Protein AF-A0A4Y2FAQ5-F1 (afdb_monomer_lite)

Secondary structure (DSSP, 8-state):
--TT--------------------PPPGGGTT------EEEEE-TTT--EEEEEE--T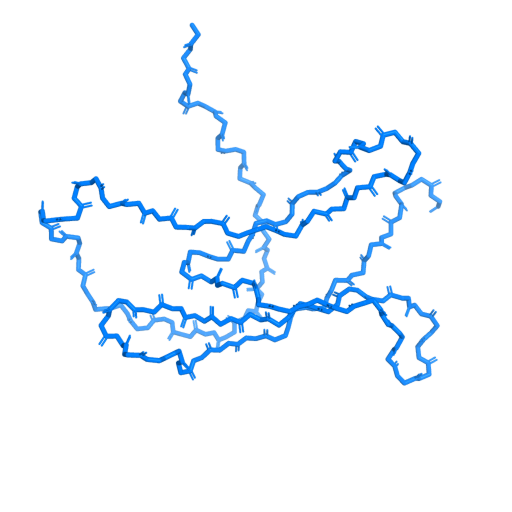TEEEEEEEEE--TT--S-EEEEEEEE--TT-SS--EEEEEEE----TT-

Foldseek 3Di:
DDPPPPPPDPDDPDPDPDPDDDDDDDDPVPPPDDWDKDWDFDADPPPRDGPDIGIDDGQKAFDDWDWDDDDPDPFIWIWTWIFRDDPVDPDTPDIDIDIDGDDDPPD

pLDDT: mean 78.67, std 24.53, range [27.47, 98.62]

Organism: Araneus ventricosus (NCBI:txid182803)

Sequence (107 aa):
MDLKNVLSSCSTSANSVIKLTNSGGPSADDCGQEVDVYSLLIIDQHTFEVLHAHQFLPNEYAISIVSTKLGEDPNTYYVVGTAIVNSDESEPKQGRFVIFMWKDVNL

Structure (mmCIF, N/CA/C/O backbone):
data_AF-A0A4Y2FAQ5-F1
#
_entry.id   AF-A0A4Y2FAQ5-F1
#
loop_
_atom_site.group_PDB
_atom_site.id
_atom_site.type_symbol
_atom_site.label_atom_id
_atom_site.label_alt_id
_atom_site.label_comp_id
_atom_site.label_asym_id
_atom_site.label_entity_id
_atom_site.label_seq_id
_atom_site.pdbx_PDB_ins_code
_atom_site.Cartn_x
_atom_site.Cartn_y
_atom_site.Cartn_z
_atom_site.occupancy
_atom_site.B_iso_or_equiv
_atom_site.auth_seq_id
_atom_site.auth_comp_id
_atom_site.auth_asym_id
_atom_site.auth_atom_id
_atom_site.pdbx_PDB_model_num
ATOM 1 N N . MET A 1 1 ? 28.473 10.088 13.023 1.00 39.09 1 MET A N 1
ATOM 2 C CA . MET A 1 1 ? 27.073 9.827 12.633 1.00 39.09 1 MET A CA 1
ATOM 3 C C . MET A 1 1 ? 27.141 9.022 11.351 1.00 39.09 1 MET A C 1
ATOM 5 O O . MET A 1 1 ? 27.203 9.597 10.275 1.00 39.09 1 MET A O 1
ATOM 9 N N . ASP A 1 2 ? 27.276 7.704 11.486 1.00 27.47 2 ASP A N 1
ATOM 10 C CA . ASP A 1 2 ? 27.422 6.789 10.356 1.00 27.47 2 ASP A CA 1
ATOM 11 C C . ASP A 1 2 ? 26.047 6.277 9.937 1.00 27.47 2 ASP A C 1
ATOM 13 O O . ASP A 1 2 ? 25.385 5.548 10.673 1.00 27.47 2 ASP A O 1
ATOM 17 N N . LEU A 1 3 ? 25.619 6.677 8.742 1.00 36.56 3 LEU A N 1
ATOM 18 C CA . LEU A 1 3 ? 24.291 6.421 8.174 1.00 36.56 3 LEU A CA 1
ATOM 19 C C . LEU A 1 3 ? 24.101 4.979 7.652 1.00 36.56 3 LEU A C 1
ATOM 21 O O . LEU A 1 3 ? 23.194 4.719 6.872 1.00 36.56 3 LEU A O 1
ATOM 25 N N . LYS A 1 4 ? 24.967 4.033 8.035 1.00 35.84 4 LYS A N 1
ATOM 26 C CA . LYS A 1 4 ? 25.086 2.728 7.358 1.00 35.84 4 LYS A CA 1
ATOM 27 C C . LYS A 1 4 ? 24.362 1.560 8.037 1.00 35.84 4 LYS A C 1
ATOM 29 O O . LYS A 1 4 ? 24.400 0.462 7.503 1.00 35.84 4 LYS A O 1
ATOM 34 N N . ASN A 1 5 ? 23.696 1.772 9.176 1.00 31.98 5 ASN A N 1
ATOM 35 C CA . ASN A 1 5 ? 23.217 0.665 10.023 1.00 31.98 5 ASN A CA 1
ATOM 36 C C . ASN A 1 5 ? 21.704 0.619 10.302 1.00 31.98 5 ASN A C 1
ATOM 38 O O . ASN A 1 5 ? 21.287 -0.107 11.199 1.00 31.98 5 ASN A O 1
ATOM 42 N N . VAL A 1 6 ? 20.857 1.319 9.540 1.00 35.84 6 VAL A N 1
ATOM 43 C CA . VAL A 1 6 ? 19.390 1.183 9.677 1.00 35.84 6 VAL A CA 1
ATOM 44 C C . VAL A 1 6 ? 18.806 0.443 8.472 1.00 35.84 6 VAL A C 1
ATOM 46 O O . VAL A 1 6 ? 17.956 0.946 7.756 1.00 35.84 6 VAL A O 1
ATOM 49 N N . LEU A 1 7 ? 19.279 -0.782 8.244 1.00 40.72 7 LEU A N 1
ATOM 50 C CA . LEU A 1 7 ? 18.535 -1.808 7.506 1.00 40.72 7 LEU A CA 1
ATOM 51 C C . LEU A 1 7 ? 18.059 -2.834 8.537 1.00 40.72 7 LEU A C 1
ATOM 53 O O . LEU A 1 7 ? 18.554 -3.957 8.621 1.00 40.72 7 LEU A O 1
ATOM 57 N N . SER A 1 8 ? 17.134 -2.404 9.401 1.00 42.72 8 SER A N 1
ATOM 58 C CA . SER A 1 8 ? 16.428 -3.322 10.293 1.00 42.72 8 SER A CA 1
ATOM 59 C C . SER A 1 8 ? 15.530 -4.197 9.426 1.00 42.72 8 SER A C 1
ATOM 61 O O . SER A 1 8 ? 14.536 -3.741 8.866 1.00 42.72 8 SER A O 1
ATOM 63 N N . SER A 1 9 ? 15.950 -5.444 9.247 1.00 37.56 9 SER A N 1
ATOM 64 C CA . SER A 1 9 ? 15.267 -6.436 8.429 1.00 37.56 9 SER A CA 1
ATOM 65 C C . SER A 1 9 ? 13.953 -6.848 9.097 1.00 37.56 9 SER A C 1
ATOM 67 O O . SER A 1 9 ? 13.936 -7.730 9.952 1.00 37.56 9 SER A O 1
ATOM 69 N N . CYS A 1 10 ? 12.831 -6.254 8.695 1.00 32.50 10 CYS A N 1
ATOM 70 C CA . CYS A 1 10 ? 11.514 -6.835 8.939 1.00 32.50 10 CYS A CA 1
ATOM 71 C C . CYS A 1 10 ? 11.282 -7.962 7.920 1.00 32.50 10 CYS A C 1
ATOM 73 O O . CYS A 1 10 ? 10.774 -7.766 6.819 1.00 32.50 10 CYS A O 1
ATOM 75 N N . SER A 1 11 ? 11.710 -9.174 8.280 1.00 33.31 11 SER A N 1
ATOM 76 C CA . SER A 1 11 ? 11.427 -10.373 7.488 1.00 33.31 11 SER A CA 1
ATOM 77 C C . SER A 1 11 ? 9.932 -10.681 7.544 1.00 33.31 11 SER A C 1
ATOM 79 O O . SER A 1 11 ? 9.446 -11.215 8.538 1.00 33.31 11 SER A O 1
ATOM 81 N N . THR A 1 12 ? 9.200 -10.359 6.478 1.00 41.59 12 THR A N 1
ATOM 82 C CA . THR A 1 12 ? 7.839 -10.872 6.282 1.00 41.59 12 THR A CA 1
ATOM 83 C C . THR A 1 12 ? 7.934 -12.125 5.424 1.00 41.59 12 THR A C 1
ATOM 85 O O . THR A 1 12 ? 8.267 -12.058 4.242 1.00 41.59 12 THR A O 1
ATOM 88 N N . SER A 1 13 ? 7.661 -13.288 6.012 1.00 39.72 13 SER A N 1
ATOM 89 C CA . SER A 1 13 ? 7.542 -14.554 5.291 1.00 39.72 13 SER A CA 1
ATOM 90 C C . SER A 1 13 ? 6.251 -14.569 4.467 1.00 39.72 13 SER A C 1
ATOM 92 O O . SER A 1 13 ? 5.230 -15.125 4.863 1.00 39.72 13 SER A O 1
ATOM 94 N N . ALA A 1 14 ? 6.288 -13.944 3.292 1.00 43.94 14 ALA A N 1
ATOM 95 C CA . ALA A 1 14 ? 5.254 -14.114 2.283 1.00 43.94 14 ALA A CA 1
ATOM 96 C C . ALA A 1 14 ? 5.510 -15.427 1.528 1.00 43.94 14 ALA A C 1
ATOM 98 O O . ALA A 1 14 ? 6.357 -15.487 0.637 1.00 43.94 14 ALA A O 1
ATOM 99 N N . ASN A 1 15 ? 4.755 -16.480 1.854 1.00 38.66 15 ASN A N 1
ATOM 100 C CA . ASN A 1 15 ? 4.627 -17.664 0.998 1.00 38.66 15 ASN A CA 1
ATOM 101 C C . ASN A 1 15 ? 3.866 -17.269 -0.279 1.00 38.66 15 ASN A C 1
ATOM 103 O O . ASN A 1 15 ? 2.686 -17.566 -0.439 1.00 38.66 15 ASN A O 1
ATOM 107 N N . SER A 1 16 ? 4.533 -16.549 -1.177 1.00 46.56 16 SER A N 1
ATOM 108 C CA . SER A 1 16 ? 4.034 -16.237 -2.512 1.00 46.56 16 SER A CA 1
ATOM 109 C C . SER A 1 16 ? 4.835 -17.055 -3.516 1.00 46.56 16 SER A C 1
ATOM 111 O O . SER A 1 16 ? 6.054 -16.940 -3.613 1.00 46.56 16 SER A O 1
ATOM 113 N N . VAL A 1 17 ? 4.150 -17.952 -4.225 1.00 43.97 17 VAL A N 1
ATOM 114 C CA . VAL A 1 17 ? 4.740 -18.817 -5.254 1.00 43.97 17 VAL A CA 1
ATOM 115 C C . VAL A 1 17 ? 4.927 -17.992 -6.528 1.00 43.97 17 VAL A C 1
ATOM 117 O O . VAL A 1 17 ? 4.243 -18.202 -7.522 1.00 43.97 17 VAL A O 1
ATOM 120 N N . ILE A 1 18 ? 5.828 -17.012 -6.498 1.00 49.16 18 ILE A N 1
ATOM 121 C CA . ILE A 1 18 ? 6.306 -16.343 -7.708 1.00 49.16 18 ILE A CA 1
ATOM 122 C C . ILE A 1 18 ? 7.748 -16.803 -7.902 1.00 49.16 18 ILE A C 1
ATOM 124 O O . ILE A 1 18 ? 8.666 -16.349 -7.224 1.00 49.16 18 ILE A O 1
ATOM 128 N N . LYS A 1 19 ? 7.947 -17.776 -8.799 1.00 42.22 19 LYS A N 1
ATOM 129 C CA . LYS A 1 19 ? 9.286 -18.144 -9.272 1.00 42.22 19 LYS A CA 1
ATOM 130 C C . LYS A 1 19 ? 9.814 -16.986 -10.113 1.00 42.22 19 LYS A C 1
ATOM 132 O O . LYS A 1 19 ? 9.508 -16.902 -11.297 1.00 42.22 19 LYS A O 1
ATOM 137 N N . LEU A 1 20 ? 10.599 -16.112 -9.494 1.00 45.41 20 LEU A N 1
ATOM 138 C CA . LEU A 1 20 ? 11.380 -15.103 -10.197 1.00 45.41 20 LEU A CA 1
ATOM 139 C C . LEU A 1 20 ? 12.476 -15.827 -10.998 1.00 45.41 20 LEU A C 1
ATOM 141 O O . LEU A 1 20 ? 13.406 -16.400 -10.427 1.00 45.41 20 LEU A O 1
ATOM 145 N N . THR A 1 21 ? 12.336 -15.888 -12.321 1.00 37.88 21 THR A N 1
ATOM 146 C CA . THR A 1 21 ? 13.391 -16.384 -13.209 1.00 37.88 21 THR A CA 1
ATOM 147 C C . THR A 1 21 ? 14.491 -15.334 -13.290 1.00 37.88 21 THR A C 1
ATOM 149 O O . THR A 1 21 ? 14.294 -14.259 -13.840 1.00 37.88 21 THR A O 1
ATOM 152 N N . ASN A 1 22 ? 15.642 -15.654 -12.707 1.00 55.09 22 ASN A N 1
ATOM 153 C CA . ASN A 1 22 ? 16.837 -14.825 -12.682 1.00 55.09 22 ASN A CA 1
ATOM 154 C C . ASN A 1 22 ? 17.482 -14.744 -14.079 1.00 55.09 22 ASN A C 1
ATOM 156 O O . ASN A 1 22 ? 18.089 -15.717 -14.530 1.00 55.09 22 ASN A O 1
ATOM 160 N N . SER A 1 23 ? 17.406 -13.587 -14.734 1.00 45.00 23 SER A N 1
ATOM 161 C CA . SER A 1 23 ? 18.220 -13.266 -15.911 1.00 45.00 23 SER A CA 1
ATOM 162 C C . SER A 1 23 ? 18.706 -11.820 -15.838 1.00 45.00 23 SER A C 1
ATOM 164 O O . SER A 1 23 ? 17.934 -10.903 -16.084 1.00 45.00 23 SER A O 1
ATOM 166 N N . GLY A 1 24 ? 19.989 -11.643 -15.514 1.00 40.44 24 GLY A N 1
ATOM 167 C CA . GLY A 1 24 ? 20.685 -10.353 -15.549 1.00 40.44 24 GLY A CA 1
ATOM 168 C C . GLY A 1 24 ? 21.454 -10.079 -14.261 1.00 40.44 24 GLY A C 1
ATOM 169 O O . GLY A 1 24 ? 20.884 -9.612 -13.285 1.00 40.44 24 GLY A O 1
ATOM 170 N N . GLY A 1 25 ? 22.753 -10.394 -14.241 1.00 43.47 25 GLY A N 1
ATOM 171 C CA . GLY A 1 25 ? 23.648 -9.839 -13.221 1.00 43.47 25 GLY A CA 1
ATOM 172 C C . GLY A 1 25 ? 23.810 -8.325 -13.426 1.00 43.47 25 GLY A C 1
ATOM 173 O O . GLY A 1 25 ? 23.610 -7.857 -14.548 1.00 43.47 25 GLY A O 1
ATOM 174 N N . PRO A 1 26 ? 24.178 -7.562 -12.384 1.00 43.44 26 PRO A N 1
ATOM 175 C CA . PRO A 1 26 ? 24.285 -6.111 -12.480 1.00 43.44 26 PRO A CA 1
ATOM 176 C C . PRO A 1 26 ? 25.377 -5.722 -13.486 1.00 43.44 26 PRO A C 1
ATOM 178 O O . PRO A 1 26 ? 26.551 -6.062 -13.319 1.00 43.44 26 PRO A O 1
ATOM 181 N N . SER A 1 27 ? 24.982 -5.035 -14.557 1.00 50.41 27 SER A N 1
ATOM 182 C CA . SER A 1 27 ? 25.879 -4.366 -15.500 1.00 50.41 27 SER A CA 1
ATOM 183 C C . SER A 1 27 ? 26.405 -3.062 -14.893 1.00 50.41 27 SER A C 1
ATOM 185 O O . SER A 1 27 ? 25.705 -2.394 -14.139 1.00 50.41 27 SER A O 1
ATOM 187 N N . ALA A 1 28 ? 27.636 -2.679 -15.239 1.00 53.56 28 ALA A N 1
ATOM 188 C CA . ALA A 1 28 ? 28.330 -1.507 -14.689 1.00 53.56 28 ALA A CA 1
ATOM 189 C C . ALA A 1 28 ? 27.642 -0.145 -14.955 1.00 53.56 28 ALA A C 1
ATOM 191 O O . ALA A 1 28 ? 28.060 0.855 -14.374 1.00 53.56 28 ALA A O 1
ATOM 192 N N . ASP A 1 29 ? 26.593 -0.115 -15.782 1.00 55.19 29 ASP A N 1
ATOM 193 C CA . ASP A 1 29 ? 25.806 1.079 -16.120 1.00 55.19 29 ASP A CA 1
ATOM 194 C C . ASP A 1 29 ? 24.713 1.438 -15.088 1.00 55.19 29 ASP A C 1
ATOM 196 O O . ASP A 1 29 ? 24.118 2.504 -15.191 1.00 55.19 29 ASP A O 1
ATOM 200 N N . ASP A 1 30 ? 24.464 0.606 -14.069 1.00 57.97 30 ASP A N 1
ATOM 201 C CA . ASP A 1 30 ? 23.388 0.825 -13.075 1.00 57.97 30 ASP A CA 1
ATOM 202 C C . ASP A 1 30 ? 23.811 1.716 -11.878 1.00 57.97 30 ASP A C 1
ATOM 204 O O . ASP A 1 30 ? 23.052 1.982 -10.945 1.00 57.97 30 ASP A O 1
ATOM 208 N N . CYS A 1 31 ? 25.057 2.203 -11.861 1.00 61.84 31 CYS A N 1
ATOM 209 C CA . CYS A 1 31 ? 25.562 3.015 -10.754 1.00 61.84 31 CYS A CA 1
ATOM 210 C C . CYS A 1 31 ? 24.922 4.415 -10.749 1.00 61.84 31 CYS A C 1
ATOM 212 O O . CYS A 1 31 ? 25.304 5.285 -11.530 1.00 61.84 31 CYS A O 1
ATOM 214 N N . GLY A 1 32 ? 23.993 4.645 -9.817 1.00 76.00 32 GLY A N 1
ATOM 215 C CA . GLY A 1 32 ? 23.377 5.954 -9.583 1.00 76.00 32 GLY A CA 1
ATOM 216 C C . GLY A 1 32 ? 21.976 6.128 -10.167 1.00 76.00 32 GLY A C 1
ATOM 217 O O . GLY A 1 32 ? 21.489 7.257 -10.181 1.00 76.00 32 GLY A O 1
ATOM 218 N N . GLN A 1 33 ? 21.318 5.055 -10.622 1.00 77.75 33 GLN A N 1
ATOM 219 C CA . GLN A 1 33 ? 19.894 5.127 -10.949 1.00 77.75 33 GLN A CA 1
ATOM 220 C C . GLN A 1 33 ? 19.044 5.342 -9.690 1.00 77.75 33 GLN A C 1
ATOM 222 O O . GLN A 1 33 ? 19.229 4.685 -8.664 1.00 77.75 33 GLN A O 1
ATOM 227 N N . GLU A 1 34 ? 18.100 6.278 -9.781 1.00 84.00 34 GLU A N 1
ATOM 228 C CA . GLU A 1 34 ? 17.080 6.490 -8.758 1.00 84.00 34 GLU A CA 1
ATOM 229 C C . GLU A 1 34 ? 16.087 5.323 -8.790 1.00 84.00 34 GLU A C 1
ATOM 231 O O . GLU A 1 34 ? 15.553 4.974 -9.844 1.00 84.00 34 GLU A O 1
ATOM 236 N N . VAL A 1 35 ? 15.866 4.705 -7.630 1.00 87.12 35 VAL A N 1
ATOM 237 C CA . VAL A 1 35 ? 14.922 3.598 -7.464 1.00 87.12 35 VAL A CA 1
ATOM 238 C C . VAL A 1 35 ? 13.801 4.060 -6.551 1.00 87.12 35 VAL A C 1
ATOM 240 O O . VAL A 1 35 ? 14.044 4.447 -5.405 1.00 87.12 35 VAL A O 1
ATOM 243 N N . ASP A 1 36 ? 12.570 3.980 -7.049 1.00 90.56 36 ASP A N 1
ATOM 244 C CA . ASP A 1 36 ? 11.392 4.272 -6.246 1.00 90.56 36 ASP A CA 1
ATOM 245 C C . ASP A 1 36 ? 11.118 3.144 -5.246 1.00 90.56 36 ASP A C 1
ATOM 247 O O . ASP A 1 36 ? 11.117 1.957 -5.583 1.00 90.56 36 ASP A O 1
ATOM 251 N N . VAL A 1 37 ? 10.828 3.531 -4.004 1.00 95.31 37 VAL A N 1
ATOM 252 C CA . VAL A 1 37 ? 10.459 2.612 -2.925 1.00 95.31 37 VAL A CA 1
ATOM 253 C C . VAL A 1 37 ? 9.096 3.013 -2.377 1.00 95.31 37 VAL A C 1
ATOM 255 O O . VAL A 1 37 ? 8.950 4.048 -1.727 1.00 95.31 37 VAL A O 1
ATOM 258 N N . TYR A 1 38 ? 8.091 2.172 -2.610 1.00 97.81 38 TYR A N 1
ATOM 259 C CA . TYR A 1 38 ? 6.726 2.412 -2.149 1.00 97.81 38 TYR A CA 1
ATOM 260 C C . TYR A 1 38 ? 6.489 1.787 -0.773 1.00 97.81 38 TYR A C 1
ATOM 262 O O . TYR A 1 38 ? 6.989 0.704 -0.464 1.0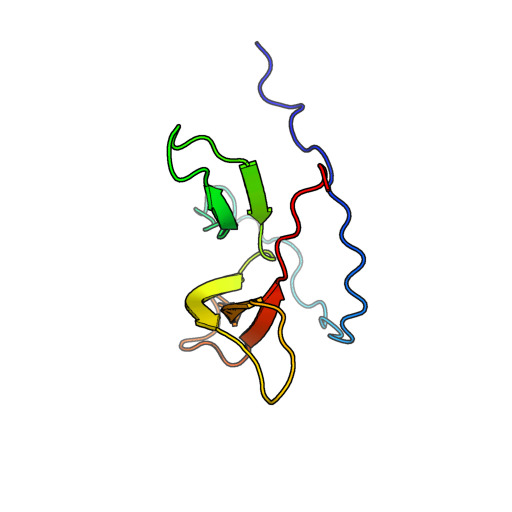0 97.81 38 TYR A O 1
ATOM 270 N N . SER A 1 39 ? 5.700 2.461 0.066 1.00 97.44 39 SER A N 1
ATOM 271 C CA . SER A 1 39 ? 5.306 1.967 1.390 1.00 97.44 39 SER A CA 1
ATOM 272 C C . SER A 1 39 ? 3.846 2.286 1.707 1.00 97.44 39 SER A C 1
ATOM 274 O O . SER A 1 39 ? 3.356 3.363 1.377 1.00 97.44 39 SER A O 1
ATOM 276 N N . LEU A 1 40 ? 3.164 1.367 2.394 1.00 97.94 40 LEU A N 1
ATOM 277 C CA . LEU A 1 40 ? 1.890 1.624 3.062 1.00 97.94 40 LEU A CA 1
ATOM 278 C C . LEU A 1 40 ? 2.169 2.157 4.469 1.00 97.94 40 LEU A C 1
ATOM 280 O O . LEU A 1 40 ? 2.789 1.468 5.280 1.00 97.94 40 LEU A O 1
ATOM 284 N N . LEU A 1 41 ? 1.682 3.361 4.764 1.00 97.69 41 LEU A N 1
ATOM 285 C CA . LEU A 1 41 ? 1.819 3.984 6.078 1.00 97.69 41 LEU A CA 1
ATOM 286 C C . LEU A 1 41 ? 0.502 3.894 6.849 1.00 97.69 41 LEU A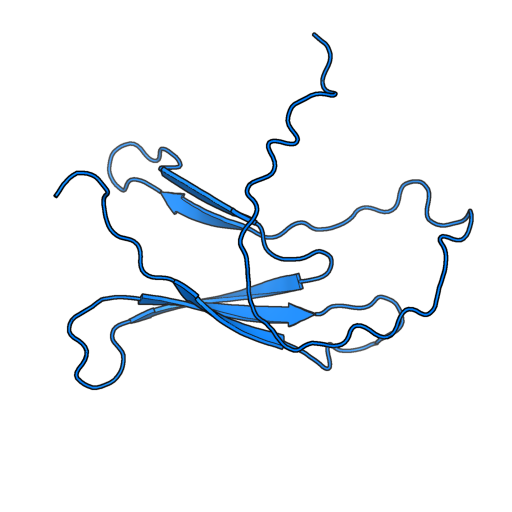 C 1
ATOM 288 O O . LEU A 1 41 ? -0.552 4.259 6.329 1.00 97.69 41 LEU A O 1
ATOM 292 N N . ILE A 1 42 ? 0.576 3.450 8.100 1.00 96.38 42 ILE A N 1
ATOM 293 C CA . ILE A 1 42 ? -0.506 3.591 9.075 1.00 96.38 42 ILE A CA 1
ATOM 294 C C . ILE A 1 42 ? -0.158 4.782 9.956 1.00 96.38 42 ILE A C 1
ATOM 296 O O . ILE A 1 42 ? 0.915 4.815 10.559 1.00 96.38 42 ILE A O 1
ATOM 300 N N . ILE A 1 43 ? -1.054 5.762 9.999 1.00 96.62 43 ILE A N 1
ATOM 301 C CA . ILE A 1 43 ? -0.830 7.051 10.652 1.00 96.62 43 ILE A CA 1
ATOM 302 C C . ILE A 1 43 ? 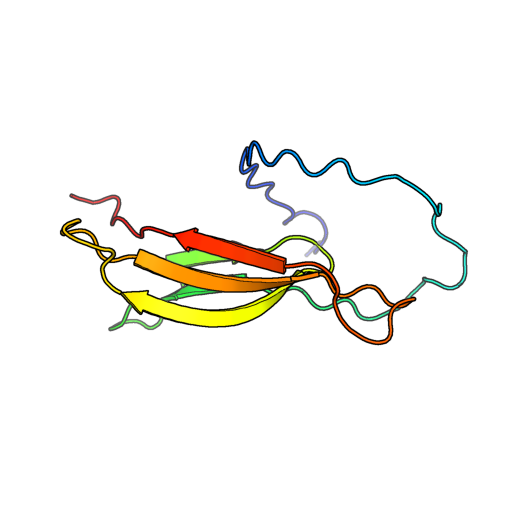-1.906 7.252 11.716 1.00 96.62 43 ILE A C 1
ATOM 304 O O . ILE A 1 43 ? -3.082 6.981 11.463 1.00 96.62 43 ILE A O 1
ATOM 308 N N . ASP A 1 44 ? -1.507 7.725 12.894 1.00 95.56 44 ASP A N 1
ATOM 309 C CA . ASP A 1 44 ? -2.454 8.114 13.936 1.00 95.56 44 ASP A CA 1
ATOM 310 C C . ASP A 1 44 ? -3.238 9.366 13.519 1.00 95.56 44 ASP A C 1
ATOM 312 O O . ASP A 1 44 ? -2.664 10.368 13.094 1.00 95.56 44 ASP A O 1
ATOM 316 N N . GLN A 1 45 ? -4.563 9.332 13.662 1.00 95.19 45 GLN A N 1
ATOM 317 C CA . GLN A 1 45 ? -5.430 10.419 13.198 1.00 95.19 45 GLN A CA 1
ATOM 318 C C . GLN A 1 45 ? -5.345 11.706 14.042 1.00 95.19 45 GLN A C 1
ATOM 320 O O . GLN A 1 45 ? -5.804 12.751 13.585 1.00 95.19 45 GLN A O 1
ATOM 325 N N . HIS A 1 46 ? -4.829 11.641 15.275 1.00 96.25 46 HIS A N 1
ATOM 326 C CA . HIS A 1 46 ? -4.760 12.777 16.196 1.00 96.25 46 HIS A CA 1
ATOM 327 C C . HIS A 1 46 ? -3.357 13.386 16.242 1.00 96.25 46 HIS A C 1
ATOM 329 O O . HIS A 1 46 ? -3.226 14.610 16.238 1.00 96.25 46 HIS A O 1
ATOM 335 N N . THR A 1 47 ? -2.315 12.553 16.301 1.00 97.19 47 THR A N 1
ATOM 336 C CA . THR A 1 47 ? -0.916 12.996 16.423 1.00 97.19 47 THR A CA 1
ATOM 337 C C . THR A 1 47 ? -0.194 13.077 15.082 1.00 97.19 47 THR A C 1
ATOM 339 O O . THR A 1 47 ? 0.844 13.729 15.002 1.00 97.19 47 THR A O 1
ATOM 342 N N . PHE A 1 48 ? -0.739 12.453 14.030 1.00 95.88 48 PHE A N 1
ATOM 343 C CA . PHE A 1 48 ? -0.086 12.277 12.727 1.00 95.88 48 PHE A CA 1
ATOM 344 C C . PHE A 1 48 ? 1.247 11.516 12.796 1.00 95.88 48 PHE A C 1
ATOM 346 O O . PHE A 1 48 ? 2.055 11.576 11.867 1.00 95.88 48 PHE A O 1
ATOM 353 N N . GLU A 1 49 ? 1.481 10.770 13.874 1.00 96.50 49 GLU A N 1
ATOM 354 C CA . GLU A 1 49 ? 2.643 9.895 13.986 1.00 96.50 49 GLU A CA 1
ATOM 355 C C . GLU A 1 49 ? 2.481 8.657 13.099 1.00 96.50 49 GLU A C 1
ATOM 357 O O . GLU A 1 49 ? 1.387 8.109 12.942 1.00 96.50 49 GLU A O 1
ATOM 362 N N . VAL A 1 50 ? 3.592 8.191 12.525 1.00 95.81 50 VAL A N 1
ATOM 363 C CA . VAL A 1 50 ? 3.624 6.944 11.754 1.00 95.81 50 VAL A CA 1
ATOM 364 C C . VAL A 1 50 ? 3.650 5.773 12.732 1.00 95.81 50 VAL A C 1
ATOM 366 O O . VAL A 1 50 ? 4.674 5.485 13.346 1.00 95.81 50 VAL A O 1
ATOM 369 N N . LEU A 1 51 ? 2.519 5.084 12.854 1.00 95.12 51 LEU A N 1
ATOM 370 C CA . LEU A 1 51 ? 2.359 3.899 13.698 1.00 95.12 51 LEU A CA 1
ATOM 371 C C . LEU A 1 51 ? 2.995 2.662 13.060 1.00 95.12 51 LEU A C 1
ATOM 373 O O . LEU A 1 51 ? 3.520 1.789 13.751 1.00 95.12 51 LEU A O 1
ATOM 377 N N . HIS A 1 52 ? 2.937 2.573 11.729 1.00 94.69 52 HIS A N 1
ATOM 378 C CA . HIS A 1 52 ? 3.522 1.471 10.976 1.00 94.69 52 HIS A CA 1
ATOM 379 C C . HIS A 1 52 ? 3.886 1.894 9.553 1.00 94.69 52 HIS A C 1
ATOM 381 O O . HIS A 1 52 ? 3.194 2.708 8.945 1.00 94.69 52 HIS A O 1
ATOM 387 N N . ALA A 1 53 ? 4.943 1.294 9.007 1.00 96.44 53 ALA A N 1
ATOM 388 C CA . ALA A 1 53 ? 5.357 1.466 7.622 1.00 96.44 53 ALA A CA 1
ATOM 389 C C . ALA A 1 53 ? 5.677 0.095 7.017 1.00 96.44 53 ALA A C 1
ATOM 391 O O . ALA A 1 53 ? 6.643 -0.558 7.415 1.00 96.44 53 ALA A O 1
ATOM 392 N N . HIS A 1 54 ? 4.856 -0.342 6.066 1.00 97.00 54 HIS A N 1
ATOM 393 C CA . HIS A 1 54 ? 5.087 -1.568 5.314 1.00 97.00 54 HIS A CA 1
ATOM 394 C C . HIS A 1 54 ? 5.665 -1.229 3.944 1.00 97.00 54 HIS A C 1
ATOM 396 O O . HIS A 1 54 ? 4.956 -0.699 3.090 1.00 97.00 54 HIS A O 1
ATOM 402 N N . GLN A 1 55 ? 6.940 -1.547 3.736 1.00 98.00 55 GLN A N 1
ATOM 403 C CA . GLN A 1 55 ? 7.609 -1.360 2.454 1.00 98.00 55 GLN A CA 1
ATOM 404 C C . GLN A 1 55 ? 7.249 -2.492 1.483 1.00 98.00 55 GLN A C 1
ATOM 406 O O . GLN A 1 55 ? 7.308 -3.668 1.847 1.00 98.00 55 GLN A O 1
ATOM 411 N N . PHE A 1 56 ? 6.900 -2.135 0.247 1.00 96.94 56 PHE A N 1
ATOM 412 C CA . PHE A 1 56 ? 6.636 -3.090 -0.830 1.00 96.94 56 PHE A CA 1
ATOM 413 C C . PHE A 1 56 ? 7.936 -3.655 -1.423 1.00 96.94 56 PHE A C 1
ATOM 415 O O . PHE A 1 56 ? 9.044 -3.269 -1.038 1.00 96.94 56 PHE A O 1
ATOM 422 N N . LEU A 1 57 ? 7.809 -4.626 -2.329 1.00 94.69 57 LEU A N 1
ATOM 423 C CA . LEU A 1 57 ? 8.972 -5.238 -2.970 1.00 94.69 57 LEU A CA 1
ATOM 424 C C . LEU A 1 57 ? 9.709 -4.223 -3.868 1.00 94.69 57 LEU A C 1
ATOM 426 O O . LEU A 1 57 ? 9.116 -3.236 -4.306 1.00 94.69 57 LEU A O 1
ATOM 430 N N . PRO A 1 58 ? 10.997 -4.451 -4.181 1.00 93.50 58 PRO A N 1
ATOM 431 C CA . PRO A 1 58 ? 11.670 -3.693 -5.232 1.00 93.50 58 PRO A CA 1
ATOM 432 C C . PRO A 1 58 ? 10.860 -3.729 -6.530 1.00 93.50 58 PRO A C 1
ATOM 434 O O . PRO A 1 58 ? 10.248 -4.754 -6.840 1.00 93.50 58 PRO A O 1
ATOM 437 N N . ASN A 1 59 ? 10.850 -2.613 -7.267 1.00 93.12 59 ASN A N 1
ATOM 438 C CA . ASN A 1 59 ? 10.120 -2.464 -8.531 1.00 93.12 59 ASN A CA 1
ATOM 439 C C . ASN A 1 59 ? 8.592 -2.616 -8.405 1.00 93.12 59 ASN A C 1
ATOM 441 O O . ASN A 1 59 ? 7.893 -2.674 -9.415 1.00 93.12 59 ASN A O 1
ATOM 445 N N . GLU A 1 60 ? 8.052 -2.668 -7.186 1.00 96.50 60 GLU A N 1
ATOM 446 C CA . GLU A 1 60 ? 6.620 -2.767 -6.938 1.00 96.50 60 GLU A CA 1
ATOM 447 C C . GLU A 1 60 ? 6.031 -1.393 -6.618 1.00 96.50 60 GLU A C 1
ATOM 449 O O . GLU A 1 60 ? 6.304 -0.787 -5.581 1.00 96.50 60 GLU A O 1
ATOM 454 N N . TYR A 1 61 ? 5.180 -0.921 -7.519 1.00 97.19 61 TYR A N 1
ATOM 455 C CA . TYR A 1 61 ? 4.525 0.372 -7.431 1.00 97.19 61 TYR A CA 1
ATOM 456 C C . TYR A 1 61 ? 3.154 0.177 -6.791 1.00 97.19 61 TYR A C 1
ATOM 458 O O . TYR A 1 61 ? 2.328 -0.587 -7.296 1.00 97.19 61 TYR A O 1
ATOM 466 N N . ALA A 1 62 ? 2.894 0.867 -5.680 1.00 97.75 62 ALA A N 1
ATOM 467 C CA . ALA A 1 62 ? 1.569 0.913 -5.067 1.00 97.75 62 ALA A CA 1
ATOM 468 C C . ALA A 1 62 ? 0.710 1.959 -5.796 1.00 97.75 62 ALA A C 1
ATOM 470 O O . ALA A 1 62 ? 1.016 3.148 -5.758 1.00 97.75 62 ALA A O 1
ATOM 471 N N . ILE A 1 63 ? -0.350 1.516 -6.477 1.00 97.25 63 ILE A N 1
ATOM 472 C CA . ILE A 1 63 ? -1.118 2.349 -7.421 1.00 97.25 63 ILE A CA 1
ATOM 473 C C . ILE A 1 63 ? -2.446 2.809 -6.822 1.00 97.25 63 ILE A C 1
ATOM 475 O O . ILE A 1 63 ? -2.888 3.932 -7.057 1.00 97.25 63 ILE A O 1
ATOM 479 N N . SER A 1 64 ? -3.114 1.939 -6.068 1.00 98.31 64 SER A N 1
ATOM 480 C CA . SER A 1 64 ? -4.433 2.225 -5.508 1.00 98.31 64 SER A CA 1
ATOM 481 C C . SER A 1 64 ? -4.575 1.652 -4.108 1.00 98.31 64 SER A C 1
ATOM 483 O O . SER A 1 64 ? -3.942 0.657 -3.762 1.00 98.31 64 SER A O 1
ATOM 485 N N . ILE A 1 65 ? -5.421 2.284 -3.298 1.00 98.31 65 ILE A N 1
ATOM 486 C CA . ILE A 1 65 ? -5.737 1.835 -1.946 1.00 98.31 65 ILE A CA 1
ATOM 487 C C . ILE A 1 65 ? -7.221 2.033 -1.656 1.00 98.31 65 ILE A C 1
ATOM 489 O O . ILE A 1 65 ? -7.815 3.036 -2.053 1.00 98.31 65 ILE A O 1
ATOM 493 N N . VAL A 1 66 ? -7.819 1.084 -0.940 1.00 98.38 66 VAL A N 1
ATOM 494 C CA . VAL A 1 66 ? -9.175 1.209 -0.400 1.00 98.38 66 VAL A CA 1
ATOM 495 C C . VAL A 1 66 ? -9.243 0.644 1.015 1.00 98.38 66 VAL A C 1
ATOM 497 O O . VAL A 1 66 ? -8.617 -0.370 1.316 1.00 98.38 66 VAL A O 1
ATOM 500 N N . SER A 1 67 ? -10.022 1.299 1.876 1.00 97.81 67 SER A N 1
ATOM 501 C CA . SER A 1 67 ? -10.442 0.758 3.171 1.00 97.81 67 SER A C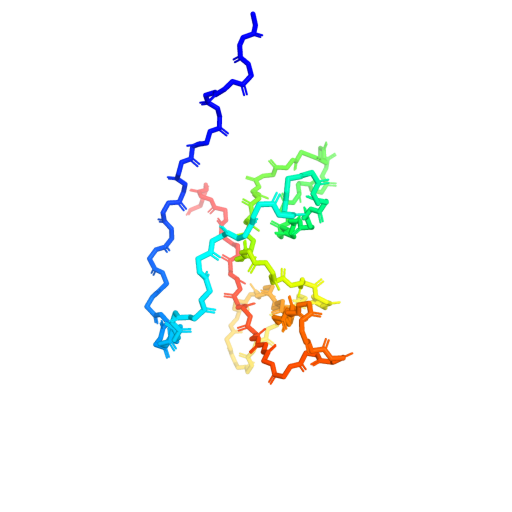A 1
ATOM 502 C C . SER A 1 67 ? -11.856 0.206 3.030 1.00 97.81 67 SER A C 1
ATOM 504 O O . SER A 1 67 ? -12.765 0.945 2.648 1.00 97.81 67 SER A O 1
ATOM 506 N N . THR A 1 68 ? -12.046 -1.093 3.253 1.00 97.06 68 THR A N 1
ATOM 507 C CA . THR A 1 68 ? -13.351 -1.734 3.041 1.00 97.06 68 THR A CA 1
ATOM 508 C C . THR A 1 68 ? -13.522 -3.026 3.837 1.00 97.06 68 THR A C 1
ATOM 510 O O . THR A 1 68 ? -12.560 -3.596 4.349 1.00 97.06 68 THR A O 1
ATOM 513 N N . LYS A 1 69 ? -14.767 -3.501 3.912 1.00 97.62 69 LYS A N 1
ATOM 514 C CA . LYS A 1 69 ? -15.125 -4.851 4.365 1.00 97.62 69 LYS A CA 1
ATOM 515 C C . LYS A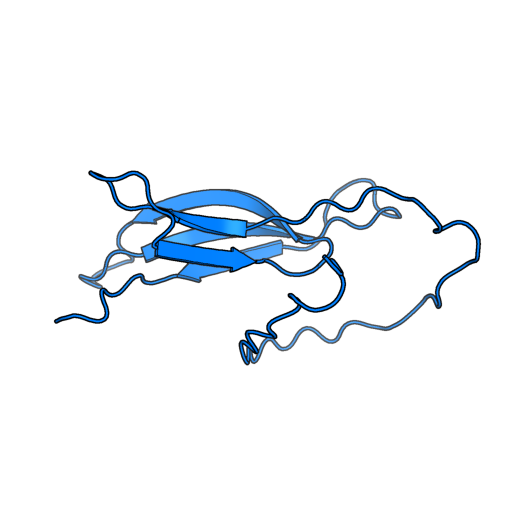 1 69 ? -15.334 -5.753 3.154 1.00 97.62 69 LYS A C 1
ATOM 517 O O . LYS A 1 69 ? -15.737 -5.280 2.090 1.00 97.62 69 LYS A O 1
ATOM 522 N N . LEU A 1 70 ? -15.057 -7.044 3.304 1.00 96.31 70 LEU A N 1
ATOM 523 C CA . LEU A 1 70 ? -15.131 -8.013 2.211 1.00 96.31 70 LEU A CA 1
ATOM 524 C C . LEU A 1 70 ? -16.172 -9.089 2.534 1.00 96.31 70 LEU A C 1
ATOM 526 O O . LEU A 1 70 ? -16.000 -9.872 3.465 1.00 96.31 70 LEU A O 1
ATOM 530 N N . GLY A 1 71 ? -17.249 -9.135 1.745 1.00 96.94 71 GLY A N 1
ATOM 531 C CA . GLY A 1 71 ? -18.367 -10.052 1.979 1.00 96.94 71 GLY A CA 1
ATOM 532 C C . GLY A 1 71 ? -19.019 -9.819 3.343 1.00 96.94 71 GLY A C 1
ATOM 533 O O . GLY A 1 71 ? -19.301 -8.681 3.709 1.00 96.94 71 GLY A O 1
ATOM 534 N N . GLU A 1 72 ? -19.218 -10.901 4.092 1.00 97.44 72 GLU A N 1
ATOM 535 C CA . GLU A 1 72 ? -19.814 -10.879 5.435 1.00 97.44 72 GLU A CA 1
ATOM 536 C C . GLU A 1 72 ? -18.767 -10.761 6.562 1.00 97.44 72 GLU A C 1
ATOM 538 O O . GLU A 1 72 ? -19.116 -10.853 7.739 1.00 97.44 72 GLU A O 1
ATOM 543 N N . ASP A 1 73 ? -17.476 -10.588 6.239 1.00 96.81 73 ASP A N 1
ATOM 544 C CA . ASP A 1 73 ? -16.440 -10.436 7.264 1.00 96.81 73 ASP A CA 1
ATOM 545 C C . ASP A 1 73 ? -16.578 -9.063 7.960 1.00 96.81 73 ASP A C 1
ATOM 547 O O . ASP A 1 73 ? -16.561 -8.020 7.294 1.00 96.81 73 ASP A O 1
ATOM 551 N N . PRO A 1 74 ? -16.724 -9.018 9.300 1.00 94.81 74 PRO A N 1
ATOM 552 C CA . PRO A 1 74 ? -16.892 -7.762 10.019 1.00 94.81 74 PRO A CA 1
ATOM 553 C C . PRO A 1 74 ? -15.619 -6.905 10.073 1.00 94.81 74 PRO A C 1
ATOM 555 O O . PRO A 1 74 ? -15.736 -5.714 10.389 1.00 94.81 74 PRO A O 1
ATOM 558 N N . ASN A 1 75 ? -14.441 -7.478 9.799 1.00 95.75 75 ASN A N 1
ATOM 559 C CA . ASN A 1 75 ? -13.155 -6.792 9.849 1.00 95.75 75 ASN A CA 1
ATOM 560 C C . ASN A 1 75 ? -13.017 -5.780 8.702 1.00 95.75 75 ASN A C 1
ATOM 562 O O . ASN A 1 75 ? -13.431 -6.022 7.568 1.00 95.75 75 ASN A O 1
ATOM 566 N N . THR A 1 76 ? -12.387 -4.644 9.000 1.00 95.81 76 THR A N 1
ATOM 567 C CA . THR A 1 76 ? -12.014 -3.650 7.988 1.00 95.81 76 THR A CA 1
ATOM 568 C C . THR A 1 76 ? -10.597 -3.927 7.498 1.00 95.81 76 THR A C 1
ATOM 570 O O . THR A 1 76 ? -9.674 -4.084 8.301 1.00 95.81 76 THR A O 1
ATOM 573 N N . TYR A 1 77 ? -10.421 -3.942 6.181 1.00 97.62 77 TYR A N 1
ATOM 574 C CA . TYR A 1 77 ? -9.152 -4.194 5.512 1.00 97.62 77 TYR A CA 1
ATOM 575 C C . TYR A 1 77 ? -8.687 -2.979 4.721 1.00 97.62 77 TYR A C 1
ATOM 577 O O . TYR A 1 77 ? -9.501 -2.248 4.160 1.00 97.62 77 TYR A O 1
ATOM 585 N N . TYR A 1 78 ? -7.370 -2.832 4.610 1.00 98.25 78 TYR A N 1
ATOM 586 C CA . TYR A 1 78 ? -6.724 -1.957 3.641 1.00 98.25 78 TYR A CA 1
ATOM 587 C C . TYR A 1 78 ? -6.239 -2.807 2.474 1.00 98.25 78 TYR A C 1
ATOM 589 O O . TYR A 1 78 ? -5.330 -3.623 2.628 1.00 98.25 78 TYR A O 1
ATOM 597 N N . VAL A 1 79 ? -6.865 -2.643 1.314 1.00 98.38 79 VAL A N 1
ATOM 598 C CA . VAL A 1 79 ? -6.495 -3.365 0.096 1.00 98.38 79 VAL A CA 1
ATOM 599 C C . VAL A 1 79 ? -5.686 -2.429 -0.782 1.00 98.38 79 VAL A C 1
ATOM 601 O O . VAL A 1 79 ? -6.181 -1.371 -1.167 1.00 98.38 79 VAL A O 1
ATOM 604 N N . VAL A 1 80 ? -4.455 -2.824 -1.096 1.00 98.62 80 VAL A N 1
ATOM 605 C CA . VAL A 1 80 ? -3.555 -2.077 -1.978 1.00 98.62 80 VAL A CA 1
ATOM 606 C C . VAL A 1 80 ? -3.415 -2.825 -3.297 1.00 98.62 80 VAL A C 1
ATOM 608 O O . VAL A 1 80 ? -3.067 -4.006 -3.304 1.00 98.62 80 VAL A O 1
ATOM 611 N N . GLY A 1 81 ? -3.705 -2.149 -4.406 1.00 98.62 81 GLY A N 1
ATOM 612 C CA . GLY A 1 81 ? -3.403 -2.635 -5.748 1.00 98.62 81 GLY A CA 1
ATOM 613 C C . GLY A 1 81 ? -1.996 -2.211 -6.153 1.00 98.62 81 GLY A C 1
ATOM 614 O O . GLY A 1 81 ? -1.683 -1.018 -6.129 1.00 98.62 81 GLY A O 1
ATOM 615 N N . THR A 1 82 ? -1.160 -3.176 -6.523 1.00 98.31 82 THR A N 1
ATOM 616 C CA . THR A 1 82 ? 0.227 -2.942 -6.937 1.00 98.31 82 THR A CA 1
ATOM 617 C C . THR A 1 82 ? 0.488 -3.413 -8.363 1.00 98.31 82 THR A C 1
ATOM 619 O O . THR A 1 82 ? -0.232 -4.267 -8.888 1.00 98.31 82 THR A O 1
ATOM 622 N N . ALA A 1 83 ? 1.545 -2.881 -8.975 1.00 98.00 83 ALA A N 1
ATOM 623 C CA . ALA A 1 83 ? 2.099 -3.366 -10.234 1.00 98.00 83 ALA A CA 1
ATOM 624 C C . ALA A 1 83 ? 3.617 -3.534 -10.134 1.00 98.00 83 ALA A C 1
ATOM 626 O O . ALA A 1 83 ? 4.283 -2.765 -9.446 1.00 98.00 83 ALA A O 1
ATOM 627 N N . ILE A 1 84 ? 4.157 -4.521 -10.840 1.00 96.06 84 ILE A N 1
ATOM 628 C CA . ILE A 1 84 ? 5.598 -4.722 -10.988 1.00 96.06 84 ILE A CA 1
ATOM 629 C C . ILE A 1 84 ? 6.049 -3.982 -12.247 1.00 96.06 84 ILE A C 1
ATOM 631 O O . ILE A 1 84 ? 5.569 -4.280 -13.342 1.00 96.06 84 ILE A O 1
ATOM 635 N N . VAL A 1 85 ? 6.937 -3.005 -12.076 1.00 93.44 85 VAL A N 1
ATOM 636 C CA . VAL A 1 85 ? 7.428 -2.125 -13.141 1.00 93.44 85 VAL A CA 1
ATOM 637 C C . VAL A 1 85 ? 8.871 -2.489 -13.472 1.00 93.44 85 VAL A C 1
ATOM 639 O O . VAL A 1 85 ? 9.792 -2.240 -12.691 1.00 93.44 85 VAL A O 1
ATOM 642 N N . ASN A 1 86 ? 9.060 -3.070 -14.653 1.00 89.25 86 ASN A N 1
ATOM 643 C CA . ASN A 1 86 ? 10.371 -3.433 -15.179 1.00 89.25 86 ASN A CA 1
ATOM 644 C C . ASN A 1 86 ? 10.787 -2.431 -16.263 1.00 89.25 86 ASN A C 1
ATOM 646 O O . ASN A 1 86 ? 9.962 -2.013 -17.072 1.00 89.25 86 ASN A O 1
ATOM 650 N N . SER A 1 87 ? 12.058 -2.031 -16.277 1.00 87.31 87 SER A N 1
ATOM 651 C CA . SER A 1 87 ? 12.572 -0.993 -17.185 1.00 87.31 87 SER A CA 1
ATOM 652 C C . SER A 1 87 ? 12.634 -1.426 -18.653 1.00 87.31 87 SER A C 1
ATOM 654 O O . SER A 1 87 ? 12.661 -0.582 -19.546 1.00 87.31 87 SER A O 1
ATOM 656 N N . ASP A 1 88 ? 12.650 -2.731 -18.911 1.00 90.81 88 ASP A N 1
ATOM 657 C CA . ASP A 1 88 ? 12.614 -3.341 -20.239 1.00 90.81 88 ASP A CA 1
ATOM 658 C C . ASP A 1 88 ? 11.191 -3.455 -20.814 1.00 90.81 88 ASP A C 1
ATOM 660 O O . ASP A 1 88 ? 11.019 -3.803 -21.986 1.00 90.81 88 ASP A O 1
ATOM 664 N N . GLU A 1 89 ? 10.164 -3.135 -20.022 1.00 91.38 89 GLU A N 1
ATOM 665 C CA . GLU A 1 89 ? 8.760 -3.235 -20.407 1.00 91.38 89 GLU A CA 1
ATOM 666 C C . GLU A 1 89 ? 8.114 -1.851 -20.543 1.00 91.38 89 GLU A C 1
ATOM 668 O O . GLU A 1 89 ? 8.273 -0.974 -19.700 1.00 91.38 89 GLU A O 1
ATOM 673 N N . SER A 1 90 ? 7.330 -1.647 -21.607 1.00 91.00 90 SER A N 1
ATOM 674 C CA . SER A 1 90 ? 6.603 -0.386 -21.812 1.00 91.00 90 SER A CA 1
ATOM 675 C C . SER A 1 90 ? 5.402 -0.224 -20.876 1.00 91.00 90 SER A C 1
ATOM 677 O O . SER A 1 90 ? 4.959 0.895 -20.639 1.00 91.00 90 SER A O 1
ATOM 679 N N . GLU A 1 91 ? 4.847 -1.337 -20.388 1.00 95.00 91 GLU A N 1
ATOM 680 C CA . GLU A 1 91 ? 3.681 -1.387 -19.505 1.00 95.00 91 GLU A CA 1
ATOM 681 C C . GLU A 1 91 ? 3.813 -2.566 -18.525 1.00 95.00 91 GLU A C 1
ATOM 683 O O . GLU A 1 91 ? 4.325 -3.623 -18.913 1.00 95.00 91 GLU A O 1
ATOM 688 N N . PRO A 1 92 ? 3.329 -2.429 -17.275 1.00 95.12 92 PRO A N 1
ATOM 689 C CA . PRO A 1 92 ? 3.417 -3.490 -16.281 1.00 95.12 92 PRO A CA 1
ATOM 690 C C . PRO A 1 92 ? 2.518 -4.676 -16.645 1.00 95.12 92 PRO A C 1
ATOM 692 O O . PRO A 1 92 ? 1.311 -4.533 -16.840 1.00 95.12 92 PRO A O 1
ATOM 695 N N . LYS A 1 93 ? 3.096 -5.880 -16.681 1.00 95.44 93 LYS A N 1
ATOM 696 C CA . LYS A 1 93 ? 2.364 -7.122 -17.007 1.00 95.44 93 LYS A CA 1
ATOM 697 C C . LYS A 1 93 ? 1.902 -7.906 -15.785 1.00 95.44 93 LYS A C 1
ATOM 699 O O . LYS A 1 93 ? 1.129 -8.856 -15.913 1.00 95.44 93 LYS A O 1
ATOM 704 N N . GLN A 1 94 ? 2.415 -7.554 -14.611 1.00 95.94 94 GLN A N 1
ATOM 705 C CA . GLN A 1 94 ? 2.149 -8.249 -13.360 1.00 95.94 94 GLN A CA 1
ATOM 706 C C . GLN A 1 94 ? 1.830 -7.253 -12.252 1.00 95.94 94 GLN A C 1
ATOM 708 O O . GLN A 1 94 ? 2.292 -6.116 -12.254 1.00 95.94 94 GLN A O 1
ATOM 713 N N . GLY A 1 95 ? 1.047 -7.713 -11.288 1.00 96.19 95 GLY A N 1
ATOM 714 C CA . GLY A 1 95 ? 0.647 -6.952 -10.119 1.00 96.19 95 GLY A CA 1
ATOM 715 C C . GLY A 1 95 ? -0.036 -7.856 -9.108 1.00 96.19 95 GLY A C 1
ATOM 716 O O . GLY A 1 95 ? -0.258 -9.043 -9.371 1.00 96.19 95 GLY A O 1
ATOM 717 N N . ARG A 1 96 ? -0.373 -7.307 -7.943 1.00 97.19 96 ARG A N 1
ATOM 718 C CA . ARG A 1 96 ? -1.123 -8.040 -6.921 1.00 97.19 96 ARG A CA 1
ATOM 719 C C . ARG A 1 96 ? -2.033 -7.121 -6.122 1.00 97.19 96 ARG A C 1
ATOM 721 O O . ARG A 1 96 ? -1.798 -5.924 -6.001 1.00 97.19 96 ARG A O 1
ATOM 728 N N . PHE A 1 97 ? -3.066 -7.721 -5.544 1.00 97.75 97 PHE A N 1
ATOM 729 C CA . PHE A 1 97 ? -3.799 -7.115 -4.443 1.00 97.75 97 PHE A CA 1
ATOM 730 C C . PHE A 1 97 ? -3.197 -7.613 -3.137 1.00 97.75 97 PHE A C 1
ATOM 732 O O . PHE A 1 97 ? -3.137 -8.822 -2.902 1.00 97.75 97 PHE A O 1
ATOM 739 N N . VAL A 1 98 ? -2.756 -6.688 -2.292 1.00 97.75 98 VAL A N 1
ATOM 740 C CA . VAL A 1 98 ? -2.263 -6.996 -0.950 1.00 97.75 98 VAL A CA 1
ATOM 741 C C . VAL A 1 98 ? -3.306 -6.530 0.055 1.00 97.75 98 VAL A C 1
ATOM 743 O O . VAL A 1 98 ? -3.685 -5.361 0.068 1.00 97.75 98 VAL A O 1
ATOM 746 N N . ILE A 1 99 ? -3.808 -7.463 0.861 1.00 97.75 99 ILE A N 1
ATOM 747 C CA . ILE A 1 99 ? -4.868 -7.211 1.839 1.00 97.75 99 ILE A CA 1
ATOM 748 C C . ILE A 1 99 ? -4.226 -7.141 3.220 1.00 97.75 99 ILE A C 1
ATOM 750 O O . ILE A 1 99 ? -3.732 -8.144 3.735 1.00 97.75 99 ILE A O 1
ATOM 754 N N . PHE A 1 100 ? -4.251 -5.958 3.820 1.00 97.44 100 PHE A N 1
ATOM 755 C CA . PHE A 1 100 ? -3.766 -5.717 5.170 1.00 97.44 100 PHE A CA 1
ATOM 756 C C . PHE A 1 100 ? -4.938 -5.573 6.131 1.00 97.44 100 PHE A C 1
ATOM 758 O O . PHE A 1 100 ? -5.963 -4.973 5.812 1.00 97.44 100 PHE A O 1
ATOM 765 N N . MET A 1 101 ? -4.758 -6.076 7.344 1.00 95.69 101 MET A N 1
ATOM 766 C CA . MET A 1 101 ? -5.649 -5.812 8.463 1.00 95.69 101 MET A CA 1
ATOM 767 C C . MET A 1 101 ? -4.811 -5.177 9.561 1.00 95.69 101 MET A C 1
ATOM 769 O O . MET A 1 101 ? -3.920 -5.820 10.115 1.00 95.69 101 MET A O 1
ATOM 773 N N . TRP A 1 102 ? -5.085 -3.912 9.861 1.00 93.50 102 TRP A N 1
ATOM 774 C CA . TRP A 1 102 ? -4.477 -3.257 11.009 1.00 93.50 102 TRP A CA 1
ATOM 775 C C . TRP A 1 102 ? -5.244 -3.655 12.267 1.00 93.50 102 TRP A C 1
ATOM 777 O O . TRP A 1 102 ? -6.455 -3.445 12.351 1.00 93.50 102 TRP A O 1
ATOM 787 N N . LYS A 1 103 ? -4.540 -4.236 13.236 1.00 88.06 103 LYS A N 1
ATOM 788 C CA . LYS A 1 103 ? -5.048 -4.467 14.586 1.00 88.06 103 LYS A CA 1
ATOM 789 C C . LYS A 1 103 ? -4.154 -3.707 15.544 1.00 88.06 103 LYS A C 1
ATOM 791 O O . LYS A 1 103 ? -2.940 -3.897 15.512 1.00 88.06 103 LYS A O 1
ATOM 796 N N . ASP A 1 104 ? -4.758 -2.858 16.365 1.00 79.44 104 ASP A N 1
ATOM 797 C CA . ASP A 1 104 ? -4.038 -2.253 17.478 1.00 79.44 104 ASP A CA 1
ATOM 798 C C . ASP A 1 104 ? -3.556 -3.375 18.407 1.00 79.44 104 ASP A C 1
ATOM 800 O O . ASP A 1 104 ? -4.309 -4.297 18.725 1.00 79.44 104 ASP A O 1
ATOM 804 N N . VAL A 1 105 ? -2.282 -3.324 18.789 1.00 64.81 105 VAL A N 1
ATOM 805 C CA . VAL A 1 105 ? -1.637 -4.329 19.644 1.00 64.81 105 VAL A CA 1
ATOM 806 C C . VAL A 1 105 ? -2.123 -4.200 21.100 1.00 64.81 105 VAL A C 1
ATOM 808 O O . VAL A 1 105 ? -1.878 -5.093 21.905 1.00 64.81 105 VAL A O 1
ATOM 811 N N . ASN A 1 106 ? -2.844 -3.125 21.442 1.00 54.28 106 ASN A N 1
ATOM 812 C CA . ASN A 1 106 ? -3.261 -2.808 22.811 1.00 54.28 106 ASN A CA 1
ATOM 813 C C . ASN A 1 106 ? -4.720 -3.170 23.174 1.00 54.28 106 ASN A C 1
ATOM 815 O O . ASN A 1 106 ? -5.273 -2.558 24.091 1.00 54.28 106 ASN A O 1
ATOM 819 N N . LEU A 1 107 ? -5.341 -4.157 22.514 1.00 43.56 107 LEU A N 1
ATOM 820 C CA . LEU A 1 107 ? -6.638 -4.729 22.926 1.00 43.56 107 LEU A CA 1
ATOM 821 C C . LEU A 1 107 ? -6.588 -6.252 23.076 1.00 43.56 107 LEU A C 1
ATOM 823 O O . LEU A 1 107 ? -6.161 -6.931 22.116 1.00 43.56 107 LEU A O 1
#

Radius of gyration: 17.24 Å; chains: 1; bounding box: 48×32×45 Å

InterPro domains:
  IPR004871 RSE1/DDB1/CPSF1, C-terminal [PF03178] (38-104)
  IPR015943 WD40/YVTN repeat-like-containing domain superfamily [G3DSA:2.130.10.10] (19-104)
  IPR050358 RSE1/DDB1/CPSF1 [PTHR10644] (36-102)